Protein AF-A0A7C3G694-F1 (afdb_monomer_lite)

Sequence (109 aa):
MFTNVSETRKPIITSDGRTLYDYEYKREGAAEVYMCFEPLAGKRYITVTDDHTMVQWAKVVSDLVLNKYPNAKKITLVQDNLSAHKPFAMYKIFEPQKAREILNKLEFV

Secondary structure (DSSP, 8-state):
-EEEEEE-PPPEEPTTSPEEP---EEEEEEEEEEEEEEGGGTEEEEEEES---HHHHHHHHHHIIIIISTT-S-EEE-----TT--GGGHHHHS-HHHHHHHHHHEEE-

Structure (mmCIF, N/CA/C/O backbone):
data_AF-A0A7C3G694-F1
#
_entry.id   AF-A0A7C3G694-F1
#
loop_
_atom_site.group_PDB
_atom_site.id
_atom_site.type_symbol
_atom_site.label_atom_id
_atom_site.label_alt_id
_atom_site.label_comp_id
_atom_site.label_asym_id
_atom_site.label_entity_id
_atom_site.label_seq_id
_atom_site.pdbx_PDB_ins_code
_atom_site.Cartn_x
_atom_site.Cartn_y
_atom_site.Cartn_z
_atom_site.occupancy
_atom_site.B_iso_or_equiv
_atom_site.auth_seq_id
_atom_site.auth_comp_id
_atom_site.auth_asym_id
_atom_site.auth_atom_id
_atom_site.pdbx_PDB_model_num
ATOM 1 N N . MET A 1 1 ? 8.095 -5.877 -7.907 1.00 73.06 1 MET A N 1
ATOM 2 C CA . MET A 1 1 ? 8.817 -5.260 -9.043 1.00 73.06 1 MET A CA 1
ATOM 3 C C . MET A 1 1 ? 8.572 -6.007 -10.356 1.00 73.06 1 MET A C 1
ATOM 5 O O . MET A 1 1 ? 8.955 -7.164 -10.489 1.00 73.06 1 MET A O 1
ATOM 9 N N . PHE A 1 2 ? 7.946 -5.337 -11.322 1.00 81.62 2 PHE A N 1
ATOM 10 C CA . PHE A 1 2 ? 7.749 -5.786 -12.702 1.00 81.62 2 PHE A CA 1
ATOM 11 C C . PHE A 1 2 ? 8.700 -5.018 -13.619 1.00 81.62 2 PHE A C 1
ATOM 13 O O . PHE A 1 2 ? 8.810 -3.801 -13.501 1.00 81.62 2 PHE A O 1
ATOM 20 N N . THR A 1 3 ? 9.402 -5.714 -14.511 1.00 84.75 3 THR A N 1
ATOM 21 C CA . THR A 1 3 ? 10.392 -5.096 -15.404 1.00 84.75 3 THR A CA 1
ATOM 22 C C . THR A 1 3 ? 9.780 -4.847 -16.773 1.00 84.75 3 THR A C 1
ATOM 24 O O . THR A 1 3 ? 9.301 -5.784 -17.408 1.00 84.75 3 THR A O 1
ATOM 27 N N . ASN A 1 4 ? 9.845 -3.602 -17.240 1.00 85.00 4 ASN A N 1
ATOM 28 C CA . ASN A 1 4 ? 9.457 -3.261 -18.603 1.00 85.00 4 ASN A CA 1
ATOM 29 C C . ASN A 1 4 ? 10.627 -3.566 -19.538 1.00 85.00 4 ASN A C 1
ATOM 31 O O . ASN A 1 4 ? 11.774 -3.222 -19.233 1.00 85.00 4 ASN A O 1
ATOM 35 N N . VAL A 1 5 ? 10.343 -4.215 -20.666 1.00 91.88 5 VAL A N 1
ATOM 36 C CA . VAL A 1 5 ? 11.355 -4.585 -21.658 1.00 91.88 5 VAL A CA 1
ATOM 37 C C . VAL A 1 5 ? 10.903 -4.219 -23.064 1.00 91.88 5 VAL A C 1
ATOM 39 O O . VAL A 1 5 ? 9.720 -4.320 -23.387 1.00 91.88 5 VAL A O 1
ATOM 42 N N . SER A 1 6 ? 11.854 -3.798 -23.890 1.00 90.38 6 SER A N 1
ATOM 43 C CA . SER A 1 6 ? 11.684 -3.590 -25.328 1.00 90.38 6 SER A CA 1
ATOM 44 C C . SER A 1 6 ? 12.617 -4.530 -26.092 1.00 90.38 6 SER A C 1
ATOM 46 O O . SER A 1 6 ? 13.689 -4.885 -25.597 1.00 90.38 6 SER A O 1
ATOM 48 N N . GLU A 1 7 ? 12.209 -4.957 -27.286 1.00 91.00 7 GLU A N 1
ATOM 49 C CA . GLU A 1 7 ? 13.086 -5.676 -28.213 1.00 91.00 7 GLU A CA 1
ATOM 50 C C . GLU A 1 7 ? 14.006 -4.668 -28.915 1.00 91.00 7 GLU A C 1
ATOM 52 O O . GLU A 1 7 ? 13.540 -3.643 -29.421 1.00 91.00 7 GLU A O 1
ATOM 57 N N . THR A 1 8 ? 15.315 -4.929 -28.930 1.00 90.56 8 THR A N 1
ATOM 58 C CA . THR A 1 8 ? 16.296 -4.015 -29.549 1.00 90.56 8 THR A CA 1
ATOM 59 C C . THR A 1 8 ? 16.677 -4.419 -30.969 1.00 90.56 8 THR A C 1
ATOM 61 O O . THR A 1 8 ? 17.165 -3.588 -31.741 1.00 90.56 8 THR A O 1
ATOM 64 N N . ARG A 1 9 ? 16.453 -5.682 -31.338 1.00 88.75 9 ARG A N 1
ATOM 65 C CA . ARG A 1 9 ? 16.858 -6.254 -32.624 1.00 88.75 9 ARG A CA 1
ATOM 66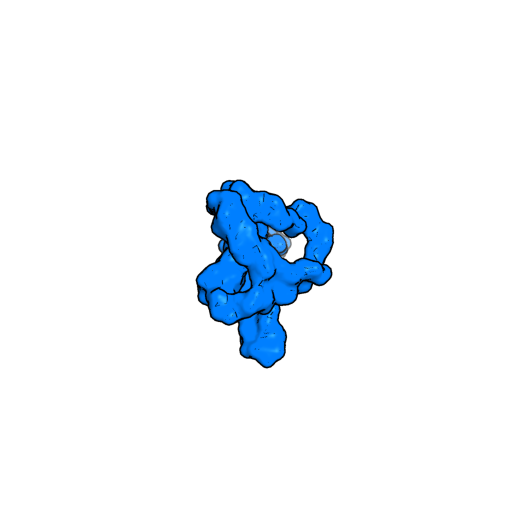 C C . ARG A 1 9 ? 15.701 -6.210 -33.612 1.00 88.75 9 ARG A C 1
ATOM 68 O O . ARG A 1 9 ? 14.576 -6.574 -33.298 1.00 88.75 9 ARG A O 1
ATOM 75 N N . LYS A 1 10 ? 15.986 -5.786 -34.844 1.00 89.94 10 LYS A N 1
ATOM 76 C CA . LYS A 1 10 ? 15.061 -5.997 -35.963 1.00 89.94 10 LYS A CA 1
ATOM 77 C C . LYS A 1 10 ? 15.305 -7.392 -36.542 1.00 89.94 10 LYS A C 1
ATOM 79 O O . LYS A 1 10 ? 16.473 -7.744 -36.725 1.00 89.94 10 LYS A O 1
ATOM 84 N N . PRO A 1 11 ? 14.251 -8.155 -36.875 1.00 91.38 11 PRO A N 1
ATOM 85 C CA . PRO A 1 11 ? 14.415 -9.449 -37.521 1.00 91.38 11 PRO A CA 1
ATOM 86 C C . PRO A 1 11 ? 15.151 -9.320 -38.856 1.00 91.38 11 PRO A C 1
ATOM 88 O O . PRO A 1 11 ? 14.962 -8.347 -39.594 1.00 91.38 11 PRO A O 1
ATOM 91 N N . ILE A 1 12 ? 15.975 -10.314 -39.177 1.00 93.81 12 ILE A N 1
ATOM 92 C CA . ILE A 1 12 ? 16.696 -10.380 -40.450 1.00 93.81 12 ILE A CA 1
ATOM 93 C C . ILE A 1 12 ? 15.871 -11.220 -41.419 1.00 93.81 12 ILE A C 1
ATOM 95 O O . ILE A 1 12 ? 15.550 -12.369 -41.122 1.00 93.81 12 ILE A O 1
ATOM 99 N N . ILE A 1 13 ? 15.554 -10.663 -42.587 1.00 95.69 13 ILE A N 1
ATOM 100 C CA . ILE A 1 13 ? 14.917 -11.405 -43.677 1.00 95.69 13 ILE A CA 1
ATOM 101 C C . ILE A 1 13 ? 16.020 -11.897 -44.613 1.00 95.69 13 ILE A C 1
ATOM 103 O O . ILE A 1 13 ? 16.779 -11.099 -45.166 1.00 95.69 13 ILE A O 1
ATOM 107 N N . THR A 1 14 ? 16.137 -13.212 -44.763 1.00 95.25 14 THR A N 1
ATOM 108 C CA . THR A 1 14 ? 17.100 -13.840 -45.672 1.00 95.25 14 THR A CA 1
ATOM 109 C C . THR A 1 14 ? 16.637 -13.727 -47.124 1.00 95.25 14 THR A C 1
ATOM 111 O O . THR A 1 14 ? 15.464 -13.494 -47.414 1.00 95.25 14 THR A O 1
ATOM 114 N N . SER A 1 15 ? 17.558 -13.919 -48.071 1.00 94.25 15 SER A N 1
ATOM 115 C CA . SER A 1 15 ? 17.258 -13.863 -49.510 1.00 94.25 15 SER A CA 1
ATOM 116 C C . SER A 1 15 ? 16.234 -14.906 -49.974 1.00 94.25 15 SER A C 1
ATOM 118 O O . SER A 1 15 ? 15.585 -14.705 -50.995 1.00 94.25 15 SER A O 1
ATOM 120 N N . ASP A 1 16 ? 16.064 -15.997 -49.225 1.00 95.50 16 ASP A N 1
ATOM 121 C CA . ASP A 1 16 ? 15.054 -17.035 -49.455 1.00 95.50 16 ASP A CA 1
ATOM 122 C C . ASP A 1 16 ? 13.752 -16.822 -48.655 1.00 95.50 16 ASP A C 1
ATOM 124 O O . ASP A 1 16 ? 12.902 -17.710 -48.605 1.00 95.50 16 ASP A O 1
ATOM 128 N N . GLY A 1 17 ? 13.576 -15.643 -48.047 1.00 94.25 17 GLY A N 1
ATOM 129 C CA . GLY A 1 17 ? 12.327 -15.208 -47.419 1.00 94.25 17 GLY A CA 1
ATOM 130 C C . GLY A 1 17 ? 12.097 -15.705 -45.991 1.00 94.25 17 GLY A C 1
ATOM 131 O O . GLY A 1 17 ? 11.013 -15.487 -45.449 1.00 94.25 17 GLY A O 1
ATOM 132 N N . ARG A 1 18 ? 13.078 -16.356 -45.353 1.00 95.62 18 ARG A N 1
ATOM 133 C CA . ARG A 1 18 ? 12.972 -16.736 -43.937 1.00 95.62 18 ARG A CA 1
ATOM 134 C C . ARG A 1 18 ? 13.240 -15.526 -43.046 1.00 95.62 18 ARG A C 1
ATOM 136 O O . ARG A 1 18 ? 14.151 -14.742 -43.298 1.00 95.62 18 ARG A O 1
ATOM 143 N N . THR A 1 19 ? 12.485 -15.419 -41.959 1.00 95.44 19 THR A N 1
ATOM 144 C CA . THR A 1 19 ? 12.712 -14.404 -40.927 1.00 95.44 19 THR A CA 1
ATOM 145 C C . THR A 1 19 ? 13.488 -15.023 -39.772 1.00 95.44 19 THR A C 1
ATOM 147 O O . THR A 1 19 ? 13.011 -15.957 -39.128 1.00 95.44 19 THR A O 1
ATOM 150 N N . LEU A 1 20 ? 14.687 -14.510 -39.513 1.00 92.69 20 LEU A N 1
ATOM 151 C CA . LEU A 1 20 ? 15.523 -14.892 -38.381 1.00 92.69 20 LEU A CA 1
ATOM 152 C C . LEU A 1 20 ? 15.336 -13.876 -37.254 1.00 92.69 20 LEU A C 1
ATOM 154 O O . LEU A 1 20 ? 15.495 -12.671 -37.464 1.00 92.69 20 LEU A O 1
ATOM 158 N N . TYR A 1 21 ? 15.011 -14.377 -36.066 1.00 89.56 21 TYR A N 1
ATOM 159 C CA . TYR A 1 21 ? 14.870 -13.585 -34.848 1.00 89.56 21 TYR A CA 1
ATOM 160 C C . TYR A 1 21 ? 16.094 -13.797 -33.961 1.00 89.56 21 TYR A C 1
ATOM 162 O O . TYR A 1 21 ? 16.528 -14.931 -33.763 1.00 89.56 21 TYR A O 1
ATOM 170 N N . ASP A 1 22 ? 16.628 -12.701 -33.432 1.00 88.75 22 ASP A N 1
ATOM 171 C CA . ASP A 1 22 ? 17.651 -12.706 -32.392 1.00 88.75 22 ASP A CA 1
ATOM 172 C C . ASP A 1 22 ? 17.053 -12.065 -31.140 1.00 88.75 22 ASP A C 1
ATOM 174 O O . ASP A 1 22 ? 16.353 -11.056 -31.234 1.00 88.75 22 ASP A O 1
ATOM 178 N N . TYR A 1 23 ? 17.289 -12.666 -29.978 1.00 83.31 23 TYR A N 1
ATOM 179 C CA . TYR A 1 23 ? 16.637 -12.255 -28.739 1.00 83.31 23 TYR A CA 1
ATOM 180 C C . TYR A 1 23 ? 17.561 -11.354 -27.934 1.00 83.31 23 TYR A C 1
ATOM 182 O O . TYR A 1 23 ? 18.375 -11.813 -27.134 1.00 83.31 23 TYR A O 1
ATOM 190 N N . GLU A 1 24 ? 17.384 -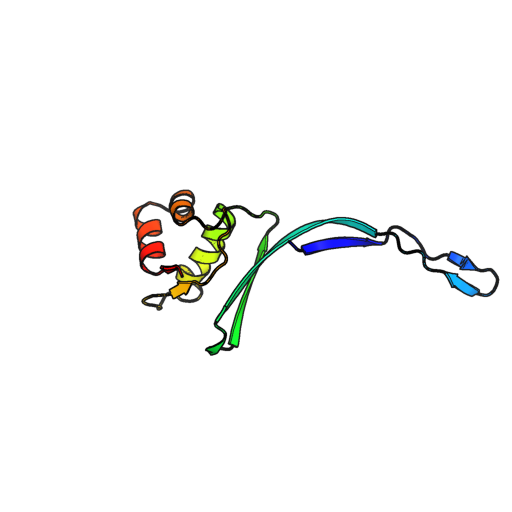10.052 -28.112 1.00 89.75 24 GLU A N 1
ATOM 191 C CA . GLU A 1 24 ? 18.017 -9.036 -27.284 1.00 89.75 24 GLU A CA 1
ATOM 192 C C . GLU A 1 24 ? 16.942 -8.082 -26.759 1.00 89.75 24 GLU A C 1
ATOM 194 O O . GLU A 1 24 ? 16.127 -7.546 -27.516 1.00 89.75 24 GLU A O 1
ATOM 199 N N . TYR A 1 25 ? 16.937 -7.890 -25.442 1.00 90.44 25 TYR A N 1
ATOM 200 C CA . TYR A 1 25 ? 15.985 -7.021 -24.769 1.00 90.44 25 TYR A CA 1
ATOM 201 C C . TYR A 1 25 ? 16.717 -5.917 -24.026 1.00 90.44 25 TYR A C 1
ATOM 203 O O . TYR A 1 25 ? 17.720 -6.158 -23.348 1.00 90.44 25 TYR A O 1
ATOM 211 N N . LYS A 1 26 ? 16.158 -4.712 -24.075 1.00 91.88 26 LYS A N 1
ATOM 212 C CA . LYS A 1 26 ? 16.581 -3.601 -23.231 1.00 91.88 26 LYS A CA 1
ATOM 213 C C . LYS A 1 26 ? 15.607 -3.444 -22.077 1.00 91.88 26 LYS A C 1
ATOM 215 O O . LYS A 1 26 ? 14.392 -3.435 -22.259 1.00 91.88 26 LYS A O 1
ATOM 220 N N . ARG A 1 27 ? 16.157 -3.289 -20.872 1.00 90.50 27 ARG A N 1
ATOM 221 C CA . ARG A 1 27 ? 15.383 -2.912 -19.690 1.00 90.50 27 ARG A CA 1
ATOM 222 C C . ARG A 1 27 ? 14.976 -1.445 -19.808 1.00 90.50 27 ARG A C 1
ATOM 224 O O . ARG A 1 27 ? 15.836 -0.570 -19.817 1.00 90.50 27 ARG A O 1
ATOM 231 N N . GLU A 1 28 ? 13.674 -1.193 -19.840 1.00 90.31 28 GLU A N 1
ATOM 232 C CA . GLU A 1 28 ? 13.073 0.148 -19.940 1.00 90.31 28 GLU A CA 1
ATOM 233 C C . GLU A 1 28 ? 12.633 0.695 -18.573 1.00 90.31 28 GLU A C 1
ATOM 235 O O . GLU A 1 28 ? 11.835 1.621 -18.471 1.00 90.31 28 GLU A O 1
ATOM 240 N N . GLY A 1 29 ? 13.147 0.097 -17.500 1.00 86.12 29 GLY A N 1
ATOM 241 C CA . GLY A 1 29 ? 12.802 0.433 -16.127 1.00 86.12 29 GLY A CA 1
ATOM 242 C C . GLY A 1 29 ? 12.004 -0.670 -15.449 1.00 86.12 29 GLY A C 1
ATOM 243 O O . GLY A 1 29 ? 12.005 -1.834 -15.865 1.00 86.12 29 GLY A O 1
ATOM 244 N N . ALA A 1 30 ? 11.373 -0.314 -14.342 1.00 85.81 30 ALA A N 1
ATOM 245 C CA . ALA A 1 30 ? 10.549 -1.223 -13.577 1.00 85.81 30 ALA A CA 1
ATOM 246 C C . ALA A 1 30 ? 9.456 -0.457 -12.844 1.00 85.81 30 ALA A C 1
ATOM 248 O O . ALA A 1 30 ? 9.665 0.689 -12.460 1.00 85.81 30 ALA A O 1
ATOM 249 N N . ALA A 1 31 ? 8.333 -1.126 -12.627 1.00 88.62 31 ALA A N 1
ATOM 250 C CA . ALA A 1 31 ? 7.243 -0.648 -11.797 1.00 88.62 31 ALA A CA 1
ATOM 251 C C . ALA A 1 31 ? 7.115 -1.527 -10.550 1.00 88.62 31 ALA A C 1
ATOM 253 O O . ALA A 1 31 ? 7.430 -2.724 -10.566 1.00 88.62 31 ALA A O 1
ATOM 254 N N . GLU A 1 32 ? 6.625 -0.950 -9.466 1.00 90.75 32 GLU A N 1
ATOM 255 C CA . GLU A 1 32 ? 6.187 -1.691 -8.296 1.00 90.75 32 GLU A CA 1
ATOM 256 C C . GLU A 1 32 ? 4.676 -1.920 -8.360 1.00 90.75 32 GLU A C 1
ATOM 258 O O . GLU A 1 32 ? 3.918 -1.077 -8.841 1.00 90.75 32 GLU A O 1
ATOM 263 N N . VAL A 1 33 ? 4.236 -3.097 -7.919 1.00 93.44 33 VAL A N 1
ATOM 264 C CA . VAL A 1 33 ? 2.822 -3.471 -7.964 1.00 93.44 33 VAL A CA 1
ATOM 265 C C . VAL A 1 33 ? 2.408 -3.963 -6.595 1.00 93.44 33 VAL A C 1
ATOM 267 O O . VAL A 1 33 ? 2.818 -5.034 -6.151 1.00 93.44 33 VAL A O 1
ATOM 270 N N . TYR A 1 34 ? 1.540 -3.193 -5.954 1.00 94.69 34 TYR A N 1
ATOM 271 C CA . TYR A 1 34 ? 0.863 -3.601 -4.738 1.00 94.69 34 TYR A CA 1
ATOM 272 C C . TYR A 1 34 ? -0.425 -4.320 -5.107 1.00 94.69 34 TYR A C 1
ATOM 274 O O . TYR A 1 34 ? -1.281 -3.767 -5.801 1.00 94.69 34 TYR A O 1
ATOM 282 N N . MET A 1 35 ? -0.568 -5.552 -4.628 1.00 95.56 35 MET A N 1
ATOM 283 C CA . MET A 1 35 ? -1.768 -6.347 -4.837 1.00 95.56 35 MET A CA 1
ATOM 284 C C . MET A 1 35 ? -2.356 -6.759 -3.493 1.00 95.56 35 MET A C 1
ATOM 286 O O . MET A 1 35 ? -1.720 -7.464 -2.715 1.00 95.56 35 MET A O 1
ATOM 290 N N . CYS A 1 36 ? -3.579 -6.311 -3.224 1.00 97.00 36 CYS A N 1
ATOM 291 C CA . CYS A 1 36 ? -4.307 -6.627 -2.000 1.00 97.00 36 CYS A CA 1
ATOM 292 C C . CYS A 1 36 ? -5.484 -7.537 -2.333 1.00 97.00 36 CYS A C 1
ATOM 294 O O . CYS A 1 36 ? -6.249 -7.241 -3.252 1.00 97.00 36 CYS A O 1
ATOM 296 N N . PHE A 1 37 ? -5.654 -8.614 -1.571 1.00 96.75 37 PHE A N 1
ATOM 297 C CA . PHE A 1 37 ? -6.679 -9.621 -1.822 1.00 96.75 37 PHE A CA 1
ATOM 298 C C . PHE A 1 37 ? -7.649 -9.743 -0.650 1.00 96.75 37 PHE A C 1
ATOM 300 O O . PHE A 1 37 ? -7.240 -9.741 0.507 1.00 96.75 37 PHE A O 1
ATOM 307 N N . GLU A 1 38 ? -8.927 -9.935 -0.970 1.00 96.19 38 GLU A N 1
ATOM 308 C CA . GLU A 1 38 ? -9.942 -10.474 -0.060 1.00 96.19 38 GLU A CA 1
ATOM 309 C C . GLU A 1 38 ? -10.437 -11.794 -0.682 1.00 96.19 38 GLU A C 1
ATOM 311 O O . GLU A 1 38 ? -11.421 -11.788 -1.430 1.00 96.19 38 GLU A O 1
ATOM 316 N N . PRO A 1 39 ? -9.733 -12.926 -0.456 1.00 92.62 39 PRO A N 1
ATOM 317 C CA . PRO A 1 39 ? -9.968 -14.159 -1.210 1.00 92.62 39 PRO A CA 1
ATOM 318 C C . PRO A 1 39 ? -11.397 -14.690 -1.084 1.00 92.62 39 PRO A C 1
ATOM 320 O O . PRO A 1 39 ? -11.997 -15.079 -2.082 1.00 92.62 39 PRO A O 1
ATOM 323 N N . LEU A 1 40 ? -11.969 -14.643 0.123 1.00 94.31 40 LEU A N 1
ATOM 324 C CA . LEU A 1 40 ? -13.318 -15.153 0.395 1.00 94.31 40 LEU A CA 1
ATOM 325 C C . LEU A 1 40 ? -14.420 -14.339 -0.293 1.00 94.31 40 LEU A C 1
ATOM 327 O O . LEU A 1 40 ? -15.477 -14.880 -0.597 1.00 94.31 40 LEU A O 1
ATOM 331 N N . ALA A 1 41 ? -14.170 -13.057 -0.564 1.00 94.88 41 ALA A N 1
ATOM 332 C CA . ALA A 1 41 ? -15.086 -12.211 -1.320 1.00 94.88 41 ALA A CA 1
ATOM 333 C C . ALA A 1 41 ? -14.743 -12.149 -2.817 1.00 94.88 41 ALA A C 1
ATOM 335 O O . ALA A 1 41 ? -15.395 -11.417 -3.560 1.00 94.88 41 ALA A O 1
ATOM 336 N N . GLY A 1 42 ? -13.696 -12.857 -3.262 1.00 96.25 42 GLY A N 1
ATOM 337 C CA . GLY A 1 42 ? -13.236 -12.843 -4.649 1.00 96.25 42 GLY A CA 1
ATOM 338 C C . GLY A 1 42 ? -12.724 -11.481 -5.128 1.00 96.25 42 GLY A C 1
ATOM 339 O O . GLY A 1 42 ? -12.762 -11.209 -6.328 1.00 96.25 42 GLY A O 1
ATOM 340 N N . LYS A 1 43 ? -12.259 -10.601 -4.228 1.00 96.69 43 LYS A N 1
ATOM 341 C CA . LYS A 1 43 ? -11.794 -9.254 -4.601 1.00 96.69 43 LYS A CA 1
ATOM 342 C C . LYS A 1 43 ? -10.279 -9.161 -4.637 1.00 96.69 43 LYS A C 1
ATOM 344 O O . LYS A 1 43 ? -9.572 -9.748 -3.816 1.00 96.69 43 LYS A O 1
ATOM 349 N N . ARG A 1 44 ? -9.795 -8.328 -5.557 1.00 96.69 44 ARG A N 1
ATOM 350 C CA . ARG A 1 44 ? -8.407 -7.874 -5.612 1.00 96.69 44 ARG A CA 1
ATOM 351 C C . ARG A 1 44 ? -8.344 -6.396 -5.966 1.00 96.69 44 ARG A C 1
ATOM 353 O O . ARG A 1 44 ? -9.104 -5.931 -6.814 1.00 96.69 44 ARG A O 1
ATOM 360 N N . TYR A 1 45 ? -7.413 -5.690 -5.346 1.00 97.06 45 TYR A N 1
ATOM 361 C CA . TYR A 1 45 ? -7.081 -4.306 -5.656 1.00 97.06 45 TYR A CA 1
ATOM 362 C C . TYR A 1 45 ? -5.625 -4.244 -6.081 1.00 97.06 45 TYR A C 1
ATOM 364 O O . TYR A 1 45 ? -4.771 -4.865 -5.450 1.00 97.06 45 TYR A O 1
ATOM 372 N N . ILE A 1 46 ? -5.370 -3.530 -7.171 1.00 95.75 46 ILE A N 1
ATOM 373 C CA . ILE A 1 46 ? -4.046 -3.415 -7.769 1.00 95.75 46 ILE A CA 1
ATOM 374 C C . ILE A 1 46 ? -3.696 -1.937 -7.821 1.00 95.75 46 ILE A C 1
ATOM 376 O O . ILE A 1 46 ? -4.460 -1.144 -8.372 1.00 95.75 46 ILE A O 1
ATOM 380 N N . THR A 1 47 ? -2.531 -1.597 -7.285 1.00 95.12 47 THR A N 1
ATOM 381 C CA . THR A 1 47 ? -1.940 -0.266 -7.396 1.00 95.12 47 THR A CA 1
ATOM 382 C C . THR A 1 47 ? -0.561 -0.410 -8.017 1.00 95.12 47 THR A C 1
ATOM 384 O O . THR A 1 47 ? 0.265 -1.172 -7.517 1.00 95.12 47 THR A O 1
ATOM 387 N N . VAL A 1 48 ? -0.322 0.313 -9.108 1.00 93.50 48 VAL A N 1
ATOM 388 C CA . VAL A 1 48 ? 0.973 0.358 -9.796 1.00 93.50 48 VAL A CA 1
ATOM 389 C C . VAL A 1 48 ? 1.653 1.677 -9.447 1.00 93.50 48 VAL A C 1
ATOM 391 O O . VAL A 1 48 ? 1.021 2.730 -9.541 1.00 93.50 48 VAL A O 1
ATOM 394 N N . THR A 1 49 ? 2.912 1.621 -9.023 1.00 90.25 49 THR A N 1
ATOM 395 C CA . THR A 1 49 ? 3.718 2.792 -8.649 1.00 90.25 49 THR A CA 1
ATOM 396 C C . THR A 1 49 ? 5.106 2.712 -9.274 1.00 90.25 49 THR A C 1
ATOM 398 O O . THR A 1 49 ? 5.583 1.632 -9.617 1.00 90.25 49 THR A O 1
ATOM 401 N N . ASP A 1 50 ? 5.775 3.855 -9.407 1.00 86.56 50 ASP A N 1
ATOM 402 C CA . ASP A 1 50 ? 7.144 3.908 -9.938 1.00 86.56 50 ASP A CA 1
ATOM 403 C C . ASP A 1 50 ? 8.205 3.589 -8.869 1.00 86.56 50 ASP A C 1
ATOM 405 O O . ASP A 1 50 ? 9.345 3.260 -9.190 1.00 86.56 50 ASP A O 1
ATOM 409 N N . ASP A 1 51 ? 7.842 3.678 -7.586 1.00 83.50 51 ASP A N 1
ATOM 410 C CA . ASP A 1 51 ? 8.738 3.468 -6.453 1.00 83.50 51 ASP A CA 1
ATOM 411 C C . ASP A 1 51 ? 8.164 2.505 -5.402 1.00 83.50 51 ASP A C 1
ATOM 413 O O . ASP A 1 51 ? 6.953 2.347 -5.242 1.00 83.50 51 ASP A O 1
ATOM 417 N N . HIS A 1 52 ? 9.072 1.864 -4.659 1.00 86.31 52 HIS A N 1
ATOM 418 C CA . HIS A 1 52 ? 8.762 0.969 -3.546 1.00 86.31 52 HIS A CA 1
ATOM 419 C C . HIS A 1 52 ? 9.207 1.620 -2.235 1.00 86.31 52 HIS A C 1
ATOM 421 O O . HIS A 1 52 ? 10.265 1.314 -1.68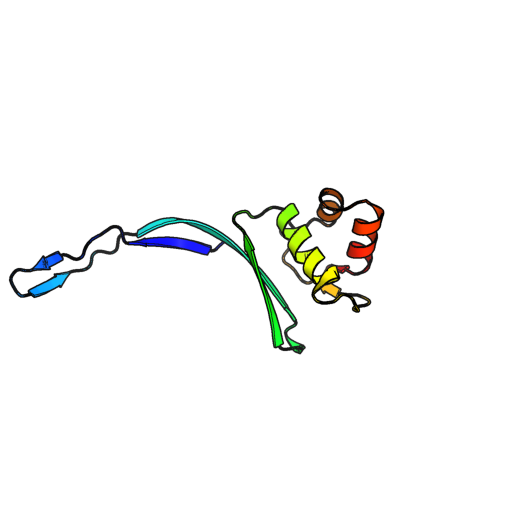3 1.00 86.31 52 HIS A O 1
ATOM 427 N N . THR A 1 53 ? 8.398 2.545 -1.721 1.00 92.44 53 THR A N 1
ATOM 428 C CA . THR A 1 53 ? 8.702 3.250 -0.469 1.00 92.44 53 THR A CA 1
ATOM 429 C C . THR A 1 53 ? 7.684 2.937 0.618 1.00 92.44 53 THR A C 1
ATOM 431 O O . THR A 1 53 ? 6.526 2.616 0.355 1.00 92.44 53 THR A O 1
ATOM 434 N N . MET A 1 54 ? 8.090 3.116 1.878 1.00 94.94 54 MET A N 1
ATOM 435 C CA . MET A 1 54 ? 7.174 3.047 3.026 1.00 94.94 54 MET A CA 1
ATOM 436 C C . MET A 1 54 ? 5.979 4.013 2.896 1.00 94.94 54 MET A C 1
ATOM 438 O O . MET A 1 54 ? 4.915 3.767 3.456 1.00 94.94 54 MET A O 1
ATOM 442 N N . VAL A 1 55 ? 6.145 5.114 2.152 1.00 95.44 55 VAL A N 1
ATOM 443 C CA . VAL A 1 55 ? 5.080 6.087 1.882 1.00 95.44 55 VAL A CA 1
ATOM 444 C C . VAL A 1 55 ? 4.068 5.519 0.888 1.00 95.44 55 VAL A C 1
ATOM 446 O O . VAL A 1 55 ? 2.870 5.678 1.112 1.00 95.44 55 VAL A O 1
ATOM 449 N N . GLN A 1 56 ? 4.512 4.824 -0.166 1.00 95.50 56 GLN A N 1
ATOM 450 C CA . GLN A 1 56 ? 3.585 4.142 -1.077 1.00 95.50 56 GLN A CA 1
ATOM 451 C C . GLN A 1 56 ? 2.814 3.035 -0.372 1.00 95.50 56 GLN A C 1
ATOM 453 O O . GLN A 1 56 ? 1.592 2.973 -0.495 1.00 95.50 56 GLN A O 1
ATOM 458 N N . TRP A 1 57 ? 3.494 2.237 0.454 1.00 96.12 57 TRP A N 1
ATOM 459 C CA . TRP A 1 57 ? 2.825 1.255 1.304 1.00 96.12 57 TRP A CA 1
ATOM 460 C C . TRP A 1 57 ? 1.728 1.904 2.163 1.00 96.12 57 TRP A C 1
ATOM 462 O O . TRP A 1 57 ? 0.588 1.442 2.164 1.00 96.12 57 TRP A O 1
ATOM 472 N N . ALA A 1 58 ? 2.032 3.021 2.835 1.00 97.12 58 ALA A N 1
ATOM 473 C CA . ALA A 1 58 ? 1.059 3.720 3.675 1.00 97.12 58 ALA A CA 1
ATOM 474 C C . ALA A 1 58 ? -0.148 4.221 2.871 1.00 97.12 58 ALA A C 1
ATOM 476 O O . ALA A 1 58 ? -1.283 4.075 3.322 1.00 97.12 58 ALA A O 1
ATOM 477 N N . LYS A 1 59 ? 0.078 4.749 1.661 1.00 97.19 59 LYS A N 1
ATOM 478 C CA . LYS A 1 59 ? -0.998 5.163 0.750 1.00 97.19 59 LYS A CA 1
ATOM 479 C C . LYS A 1 59 ? -1.902 3.985 0.392 1.00 97.19 59 LYS A C 1
ATOM 481 O O . LYS A 1 59 ? -3.108 4.081 0.609 1.00 97.19 59 LYS A O 1
ATOM 486 N N . VAL A 1 60 ? -1.333 2.868 -0.064 1.00 96.94 60 VAL A N 1
ATOM 487 C CA . VAL A 1 60 ? -2.090 1.660 -0.440 1.00 96.94 60 VAL A CA 1
ATOM 488 C C . VAL A 1 60 ? -2.899 1.121 0.738 1.00 96.94 60 VAL A C 1
ATOM 490 O O . VAL A 1 60 ? -4.100 0.896 0.617 1.00 96.94 60 VAL A O 1
ATOM 493 N N . VAL A 1 61 ? -2.272 0.962 1.904 1.00 97.62 61 VAL A N 1
ATOM 494 C CA . VAL A 1 61 ? -2.955 0.431 3.090 1.00 97.62 61 VAL A CA 1
ATOM 495 C C . VAL A 1 61 ? -4.041 1.394 3.584 1.00 97.62 61 VAL A C 1
ATOM 497 O O . VAL A 1 61 ? -5.118 0.958 3.989 1.00 97.62 61 VAL A O 1
ATOM 500 N N . SER A 1 62 ? -3.808 2.706 3.520 1.00 97.88 62 SER A N 1
ATOM 501 C CA . SER A 1 62 ? -4.820 3.698 3.895 1.00 97.88 62 SER A CA 1
ATOM 502 C C . SER A 1 62 ? -6.020 3.707 2.945 1.00 97.88 62 SER A C 1
ATOM 504 O O . SER A 1 62 ? -7.147 3.855 3.411 1.00 97.88 62 SER A O 1
ATOM 506 N N . ASP A 1 63 ? -5.813 3.471 1.646 1.00 98.12 63 ASP A N 1
ATOM 507 C CA . ASP A 1 63 ? -6.889 3.354 0.655 1.00 98.12 63 ASP A CA 1
ATOM 508 C C . ASP A 1 63 ? -7.819 2.170 0.967 1.00 98.12 63 ASP A C 1
ATOM 510 O O . ASP A 1 63 ? -9.044 2.297 0.865 1.00 98.12 63 ASP A O 1
ATOM 514 N N . LEU A 1 64 ? -7.266 1.053 1.461 1.00 97.88 64 LEU A N 1
ATOM 515 C CA . LEU A 1 64 ? -8.075 -0.072 1.939 1.00 97.88 64 LEU A CA 1
ATOM 516 C C . LEU A 1 64 ? -9.018 0.355 3.069 1.00 97.88 64 LEU A C 1
ATOM 518 O O . LEU A 1 64 ? -10.198 0.010 3.049 1.00 97.88 64 LEU A O 1
ATOM 522 N N . VAL A 1 65 ? -8.516 1.127 4.034 1.00 98.19 65 VAL A N 1
ATOM 523 C CA . VAL A 1 65 ? -9.284 1.553 5.214 1.00 98.19 65 VAL A CA 1
ATOM 524 C C . VAL A 1 65 ? -10.295 2.648 4.880 1.00 98.19 65 VAL A C 1
ATOM 526 O O . VAL A 1 65 ? -11.419 2.621 5.378 1.00 98.19 65 VAL A O 1
ATOM 529 N N . LEU A 1 66 ? -9.893 3.638 4.086 1.00 98.00 66 LEU A N 1
ATOM 530 C CA . LEU A 1 66 ? -10.684 4.845 3.848 1.00 98.00 66 LEU A CA 1
ATOM 531 C C . LEU A 1 66 ? -11.689 4.674 2.710 1.00 98.00 66 LEU A C 1
ATOM 533 O O . LEU A 1 66 ? -12.789 5.210 2.808 1.00 98.00 66 LEU A O 1
ATOM 537 N N . ASN A 1 67 ? -11.331 3.926 1.663 1.00 97.69 67 ASN A N 1
ATOM 538 C CA . ASN A 1 67 ? -12.106 3.883 0.424 1.00 97.69 67 ASN A CA 1
ATOM 539 C C . ASN A 1 67 ? -12.674 2.494 0.123 1.00 97.69 67 ASN A C 1
ATOM 541 O O . ASN A 1 67 ? -13.832 2.390 -0.278 1.00 97.69 67 ASN A O 1
ATOM 545 N N . LYS A 1 68 ? -11.897 1.417 0.301 1.00 96.88 68 LYS A N 1
ATOM 546 C CA . LYS A 1 68 ? -12.370 0.061 -0.050 1.00 96.88 68 LYS A CA 1
ATOM 547 C C . LYS A 1 68 ? -13.257 -0.549 1.028 1.00 96.88 68 LYS A C 1
ATOM 549 O O . LYS A 1 68 ? -14.264 -1.175 0.706 1.00 96.88 68 LYS A O 1
ATOM 554 N N . TYR A 1 69 ? -12.920 -0.314 2.294 1.00 96.88 69 TYR A N 1
ATOM 555 C CA . TYR A 1 69 ? -13.639 -0.848 3.448 1.00 96.88 69 TYR A CA 1
ATOM 556 C C . TYR A 1 69 ? -13.913 0.217 4.529 1.00 96.88 69 TYR A C 1
ATOM 558 O O . TYR A 1 69 ? -13.621 -0.013 5.706 1.00 96.88 69 TYR A O 1
ATOM 566 N N . PRO A 1 70 ? -14.535 1.366 4.189 1.00 97.06 70 PRO A N 1
ATOM 567 C CA . PRO A 1 70 ? -14.796 2.442 5.154 1.00 97.06 70 PRO A CA 1
ATOM 568 C C . PRO A 1 70 ? -15.631 1.980 6.355 1.00 97.06 70 PRO A C 1
ATOM 570 O O . PRO A 1 70 ? -15.414 2.430 7.483 1.00 97.06 70 PRO A O 1
ATOM 573 N N . ASN A 1 71 ? -16.547 1.036 6.127 1.00 96.75 71 ASN A N 1
ATOM 574 C CA . ASN A 1 71 ? -17.472 0.519 7.136 1.00 96.75 71 ASN A CA 1
ATOM 575 C C . ASN A 1 71 ? -16.914 -0.672 7.930 1.00 96.75 71 ASN A C 1
ATOM 577 O O . ASN A 1 71 ? -17.566 -1.140 8.864 1.00 96.75 71 ASN A O 1
ATOM 581 N N . ALA A 1 72 ? -15.724 -1.178 7.588 1.00 96.06 72 ALA A N 1
ATOM 582 C CA . ALA A 1 72 ? -15.110 -2.248 8.360 1.00 96.06 72 ALA A CA 1
ATOM 583 C C . ALA A 1 72 ? -14.719 -1.737 9.754 1.00 96.06 72 ALA A C 1
ATOM 585 O O . ALA A 1 72 ? -14.110 -0.672 9.907 1.00 96.06 72 ALA A O 1
ATOM 586 N N . LYS A 1 73 ? -15.067 -2.524 10.779 1.00 96.56 73 LYS A N 1
ATOM 587 C CA . LYS A 1 73 ? -14.643 -2.272 12.165 1.00 96.56 73 LYS A CA 1
ATOM 588 C C . LYS A 1 73 ? -13.144 -2.520 12.329 1.00 96.56 73 LYS A C 1
ATOM 590 O O . LYS A 1 73 ? -12.463 -1.755 13.004 1.00 96.56 73 LYS A O 1
ATOM 595 N N . LYS A 1 74 ? -12.652 -3.583 11.694 1.00 97.62 74 LYS A N 1
ATOM 596 C CA . LYS A 1 74 ? -11.253 -3.996 11.685 1.00 97.62 74 LYS A CA 1
ATOM 597 C C . LYS A 1 74 ? -10.931 -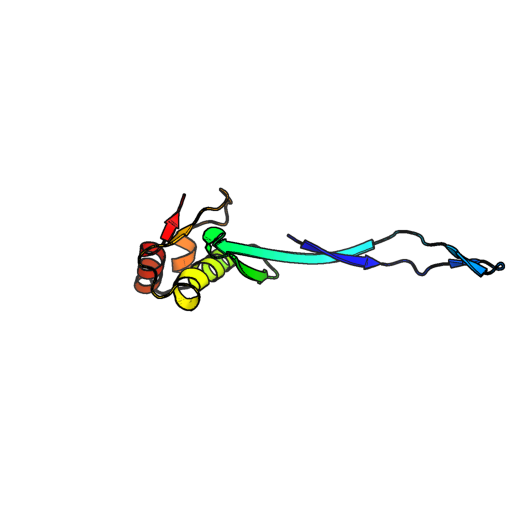4.661 10.345 1.00 97.62 74 LYS A C 1
ATOM 599 O O . LYS A 1 74 ? -11.811 -5.280 9.750 1.00 97.62 74 LYS A O 1
ATOM 604 N N . ILE A 1 75 ? -9.694 -4.519 9.891 1.00 97.44 75 ILE A N 1
ATOM 605 C CA . ILE A 1 75 ? -9.124 -5.190 8.726 1.00 97.44 75 ILE A CA 1
ATOM 606 C C . ILE A 1 75 ? -7.863 -5.903 9.205 1.00 97.44 75 ILE A C 1
ATOM 608 O O . ILE A 1 75 ? -6.909 -5.252 9.636 1.00 97.44 75 ILE A O 1
ATOM 612 N N . THR A 1 76 ? -7.869 -7.229 9.127 1.00 97.50 76 THR A N 1
ATOM 613 C CA . THR A 1 76 ? -6.684 -8.052 9.371 1.00 97.50 76 THR A CA 1
ATOM 614 C C . THR A 1 76 ? -5.845 -8.066 8.097 1.00 97.50 76 THR A C 1
ATOM 616 O O . THR A 1 76 ? -6.271 -8.584 7.065 1.00 97.50 76 THR A O 1
ATOM 619 N N . LEU A 1 77 ? -4.677 -7.436 8.152 1.00 97.00 77 LEU A N 1
ATOM 620 C CA . LEU A 1 77 ? -3.750 -7.307 7.040 1.00 97.00 77 LEU A CA 1
ATOM 621 C C . LEU A 1 77 ? -2.587 -8.279 7.232 1.00 97.00 77 LEU A C 1
ATOM 623 O O . LEU A 1 77 ? -1.691 -8.039 8.041 1.00 97.00 77 LEU A O 1
ATOM 627 N N . VAL A 1 78 ? -2.607 -9.349 6.441 1.00 95.94 78 VAL A N 1
ATOM 628 C CA . VAL A 1 78 ? -1.487 -10.284 6.301 1.00 95.94 78 VAL A CA 1
ATOM 629 C C . VAL A 1 78 ? -0.560 -9.763 5.206 1.00 95.94 78 VAL A C 1
ATOM 631 O O . VAL A 1 78 ? -1.009 -9.458 4.100 1.00 95.94 78 VAL A O 1
ATOM 634 N N . GLN A 1 79 ? 0.727 -9.650 5.512 1.00 94.81 79 GLN A N 1
ATOM 635 C CA . GLN A 1 79 ? 1.761 -9.167 4.596 1.00 94.81 79 GLN A CA 1
ATOM 636 C C . GLN A 1 79 ? 3.102 -9.831 4.933 1.00 94.81 79 GLN A C 1
ATOM 638 O O . GLN A 1 79 ? 3.242 -10.461 5.978 1.00 94.81 79 GLN A O 1
ATOM 643 N N . ASP A 1 80 ? 4.096 -9.714 4.057 1.00 92.75 80 ASP A N 1
ATOM 644 C CA . ASP A 1 80 ? 5.452 -10.161 4.373 1.00 92.75 80 ASP A CA 1
ATOM 645 C C . AS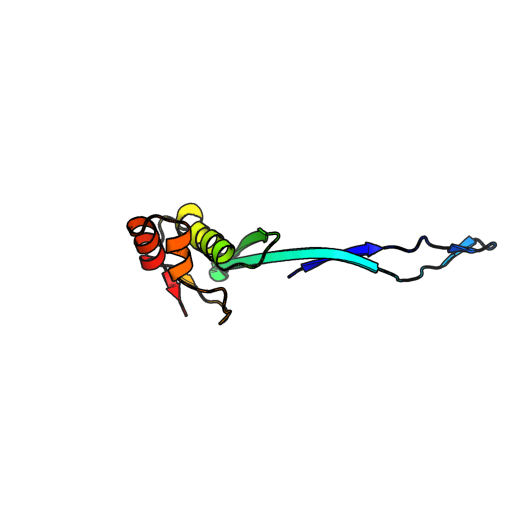P A 1 80 ? 6.147 -9.212 5.374 1.00 92.75 80 ASP A C 1
ATOM 647 O O . ASP A 1 80 ? 5.681 -8.106 5.679 1.00 92.75 80 ASP A O 1
ATOM 651 N N . ASN A 1 81 ? 7.297 -9.642 5.897 1.00 90.56 81 ASN A N 1
ATOM 652 C CA . ASN A 1 81 ? 8.090 -8.868 6.855 1.00 90.56 81 ASN A CA 1
ATOM 653 C C . ASN A 1 81 ? 9.080 -7.917 6.156 1.00 90.56 81 ASN A C 1
ATOM 655 O O . ASN A 1 81 ? 10.290 -7.949 6.404 1.00 90.56 81 ASN A O 1
ATOM 659 N N . LEU A 1 82 ? 8.580 -7.092 5.237 1.00 89.06 82 LEU A N 1
ATOM 660 C CA . LEU A 1 82 ? 9.407 -6.162 4.478 1.00 89.06 82 LEU A CA 1
ATOM 661 C C . LEU A 1 82 ? 9.719 -4.883 5.271 1.00 89.06 82 LEU A C 1
ATOM 663 O O . LEU A 1 82 ? 8.895 -4.353 6.018 1.00 89.06 82 LEU A O 1
ATOM 667 N N . SER A 1 83 ? 10.910 -4.312 5.071 1.00 88.31 83 SER A N 1
ATOM 668 C CA . SER A 1 83 ? 11.353 -3.097 5.777 1.00 88.31 83 SER A CA 1
ATOM 669 C C . SER A 1 83 ? 10.485 -1.860 5.507 1.00 88.31 83 SER A C 1
ATOM 671 O O . SER A 1 83 ? 10.469 -0.944 6.330 1.00 88.31 83 SER A O 1
ATOM 673 N N . ALA A 1 84 ? 9.743 -1.836 4.397 1.00 87.88 84 ALA A N 1
ATOM 674 C CA . ALA A 1 84 ? 8.810 -0.769 4.043 1.00 87.88 84 ALA A CA 1
ATOM 675 C C . ALA A 1 84 ? 7.485 -0.825 4.832 1.00 87.88 84 ALA A C 1
ATOM 677 O O . ALA A 1 84 ? 6.802 0.196 4.940 1.00 87.88 84 ALA A O 1
ATOM 678 N N . HIS A 1 85 ? 7.135 -1.977 5.418 1.00 92.50 85 HIS A N 1
ATOM 679 C CA . HIS A 1 85 ? 5.867 -2.213 6.118 1.00 92.50 85 HIS A CA 1
ATOM 680 C C . HIS A 1 85 ? 5.910 -1.638 7.530 1.00 92.50 85 HIS A C 1
ATOM 682 O O . HIS A 1 85 ? 6.096 -2.330 8.532 1.00 92.50 85 HIS A O 1
ATOM 688 N N . LYS A 1 86 ? 5.812 -0.312 7.611 1.00 94.12 86 LYS A N 1
ATOM 689 C CA . LYS A 1 86 ? 6.032 0.436 8.846 1.00 94.12 86 LYS A CA 1
ATOM 690 C C . LYS A 1 86 ? 4.796 1.252 9.201 1.00 94.12 86 LYS A C 1
ATOM 692 O O . LYS A 1 86 ? 4.597 2.300 8.598 1.00 94.12 86 LYS A O 1
ATOM 697 N N . PRO A 1 87 ? 4.029 0.879 10.244 1.00 95.00 87 PRO A N 1
ATOM 698 C CA . PRO A 1 87 ? 2.854 1.637 10.687 1.00 95.00 87 PRO A CA 1
ATOM 699 C C . PRO A 1 87 ? 3.111 3.134 10.899 1.00 95.00 87 PRO A C 1
ATOM 701 O O . PRO A 1 87 ? 2.253 3.958 10.590 1.00 95.00 87 PRO A O 1
ATOM 704 N N . PHE A 1 88 ? 4.317 3.511 11.346 1.00 95.94 88 PHE A N 1
ATOM 705 C CA . PHE A 1 88 ? 4.676 4.920 11.529 1.00 95.94 88 PHE A CA 1
ATOM 706 C C . PHE A 1 88 ? 4.634 5.738 10.224 1.00 95.94 88 PHE A C 1
ATOM 708 O O . PHE A 1 88 ? 4.488 6.955 10.274 1.00 95.94 88 PHE A O 1
ATOM 715 N N . ALA A 1 89 ? 4.715 5.089 9.057 1.00 96.88 89 ALA A N 1
ATOM 716 C CA . ALA A 1 89 ? 4.577 5.725 7.752 1.00 96.88 89 ALA A CA 1
ATOM 717 C C . ALA A 1 89 ? 3.244 6.467 7.589 1.00 96.88 89 ALA A C 1
ATOM 719 O O . ALA A 1 89 ? 3.203 7.472 6.886 1.00 96.88 89 ALA A O 1
ATOM 720 N N . MET A 1 90 ? 2.183 6.034 8.280 1.00 98.00 90 MET A N 1
ATOM 721 C CA . MET A 1 90 ? 0.896 6.736 8.287 1.00 98.00 90 MET A CA 1
ATOM 722 C C . MET A 1 90 ? 1.032 8.169 8.815 1.00 98.00 90 MET A C 1
ATOM 724 O O . MET A 1 90 ? 0.429 9.083 8.266 1.00 98.00 90 MET A O 1
ATOM 728 N N . TYR A 1 91 ? 1.893 8.388 9.813 1.00 98.12 91 TYR A N 1
ATOM 729 C CA . TYR A 1 91 ? 2.172 9.715 10.371 1.00 98.12 91 TYR A CA 1
ATOM 730 C C . TYR A 1 91 ? 3.037 10.591 9.456 1.00 98.12 91 TYR A C 1
ATOM 732 O O . TYR A 1 91 ? 3.182 11.779 9.715 1.00 98.12 91 TYR A O 1
ATOM 740 N N . LYS A 1 92 ? 3.619 10.034 8.384 1.00 97.25 92 LYS A N 1
ATOM 741 C CA . LYS A 1 92 ? 4.301 10.838 7.358 1.00 97.25 92 LYS A CA 1
ATOM 742 C C . LYS A 1 92 ? 3.333 11.450 6.346 1.00 97.25 92 LYS A C 1
ATOM 744 O O . LYS A 1 92 ? 3.726 12.373 5.645 1.00 97.25 92 LYS A O 1
ATOM 749 N N . ILE A 1 93 ? 2.123 10.901 6.222 1.00 97.12 93 ILE A N 1
ATOM 750 C CA . ILE A 1 93 ? 1.156 11.293 5.184 1.00 97.12 93 ILE A CA 1
ATOM 751 C C . ILE A 1 93 ? -0.166 11.827 5.740 1.00 97.12 93 ILE A C 1
ATOM 753 O O . ILE A 1 93 ? -0.929 12.432 4.993 1.00 97.12 93 ILE A O 1
ATOM 757 N N . PHE A 1 94 ? -0.442 11.624 7.028 1.00 98.00 94 PHE A N 1
ATOM 758 C CA . PHE A 1 94 ? -1.653 12.097 7.684 1.00 98.00 94 PHE A CA 1
ATOM 759 C C . PHE A 1 94 ? -1.336 12.802 8.997 1.00 98.00 94 PHE A C 1
ATOM 761 O O . PHE A 1 94 ? -0.383 12.449 9.693 1.00 98.00 94 PHE A O 1
ATOM 768 N N . GLU A 1 95 ? -2.225 13.722 9.375 1.00 98.25 95 GLU A N 1
ATOM 769 C CA . GLU A 1 95 ? -2.244 14.302 10.714 1.00 98.25 95 GLU A CA 1
ATOM 770 C C . GLU A 1 95 ? -2.335 13.210 11.795 1.00 98.25 95 GLU A C 1
ATOM 772 O O . GLU A 1 95 ? -3.002 12.186 11.578 1.00 98.25 95 GLU A O 1
ATOM 777 N N . PRO A 1 96 ? -1.732 13.411 12.983 1.00 98.25 96 PRO A N 1
ATOM 778 C CA . PRO A 1 96 ? -1.602 12.363 13.995 1.00 98.25 96 PRO A CA 1
ATOM 779 C C . PRO A 1 96 ? -2.912 11.674 14.385 1.00 98.25 96 PRO A C 1
ATOM 781 O O . PRO A 1 96 ? -2.944 10.451 14.541 1.00 98.25 96 PRO A O 1
ATOM 784 N N . GLN A 1 97 ? -4.003 12.437 14.504 1.00 98.38 97 GLN A N 1
ATOM 785 C CA . GLN A 1 97 ? -5.324 11.889 14.808 1.00 98.38 97 GLN A CA 1
ATOM 786 C C . GLN A 1 97 ? -5.805 10.950 13.697 1.00 98.38 97 GLN A C 1
ATOM 788 O O . GLN A 1 97 ? -6.207 9.818 13.967 1.00 98.38 97 GLN A O 1
ATOM 793 N N . LYS A 1 98 ? -5.698 11.381 12.437 1.00 98.00 98 LYS A N 1
ATOM 794 C CA . LYS A 1 98 ? -6.154 10.601 11.286 1.00 98.00 98 LYS A CA 1
ATOM 795 C C . LYS A 1 98 ? -5.310 9.344 11.083 1.00 98.00 98 LYS A C 1
ATOM 797 O O . LYS A 1 98 ? -5.860 8.268 10.852 1.00 98.00 98 LYS A O 1
ATOM 802 N N . ALA A 1 99 ? -3.990 9.457 11.230 1.00 98.44 99 ALA A N 1
ATOM 803 C CA . ALA A 1 99 ? -3.087 8.310 11.202 1.00 98.44 99 ALA A CA 1
ATOM 804 C C . ALA A 1 99 ? -3.477 7.276 12.271 1.00 98.44 99 ALA A C 1
ATOM 806 O O . ALA A 1 99 ? -3.567 6.081 11.981 1.00 98.44 99 ALA A O 1
ATOM 807 N N . ARG A 1 100 ? -3.774 7.733 13.496 1.00 98.06 100 ARG A N 1
ATOM 808 C CA . ARG A 1 100 ? -4.196 6.860 14.596 1.00 98.06 100 ARG A CA 1
ATOM 809 C C . ARG A 1 100 ? -5.531 6.172 14.315 1.00 98.06 100 ARG A C 1
ATOM 811 O O . ARG A 1 100 ? -5.640 4.978 14.569 1.00 98.06 100 ARG A O 1
ATOM 818 N N . GLU A 1 101 ? -6.519 6.881 13.775 1.00 97.81 101 GLU A N 1
ATOM 819 C CA . GLU A 1 101 ? -7.811 6.298 13.378 1.00 97.81 101 GLU A CA 1
ATOM 820 C C . GLU A 1 101 ? -7.647 5.175 12.348 1.00 97.81 101 GLU A C 1
ATOM 822 O O . GLU A 1 101 ? -8.244 4.108 12.497 1.00 97.81 101 GLU A O 1
ATOM 827 N N . ILE A 1 102 ? -6.806 5.393 11.332 1.00 98.25 102 ILE A N 1
ATOM 828 C CA . ILE A 1 102 ? -6.514 4.391 10.299 1.00 98.25 102 ILE A CA 1
ATOM 829 C C . ILE A 1 102 ? -5.842 3.168 10.926 1.00 98.25 102 ILE A C 1
ATOM 831 O O . ILE A 1 102 ? -6.303 2.043 10.739 1.00 98.25 102 ILE A O 1
ATOM 835 N N . LEU A 1 103 ? -4.788 3.382 11.718 1.00 98.12 103 LEU A N 1
ATOM 836 C CA . LEU A 1 103 ? -4.054 2.302 12.379 1.00 98.12 103 LEU A CA 1
ATOM 837 C C . LEU A 1 103 ? -4.930 1.516 13.359 1.00 98.12 103 LEU A C 1
ATOM 839 O O . LEU A 1 103 ? -4.809 0.298 13.448 1.00 98.12 103 LEU A O 1
ATOM 843 N N . ASN A 1 104 ? -5.861 2.176 14.048 1.00 97.81 104 ASN A N 1
ATOM 844 C CA . ASN A 1 104 ? -6.794 1.507 14.952 1.00 97.81 104 ASN A CA 1
ATOM 845 C C . ASN A 1 104 ? -7.734 0.538 14.219 1.00 97.81 104 ASN A C 1
ATOM 847 O O . ASN A 1 104 ? -8.178 -0.438 14.826 1.00 97.81 104 ASN A O 1
ATOM 851 N N . LYS A 1 105 ? -8.003 0.744 12.926 1.00 98.06 105 LYS A N 1
ATOM 852 C CA . LYS A 1 105 ? -8.765 -0.203 12.098 1.00 98.06 105 LYS A CA 1
ATOM 853 C C . LYS A 1 105 ? -7.922 -1.352 11.546 1.00 98.06 105 LYS A C 1
ATOM 855 O O . LYS A 1 105 ? -8.500 -2.314 11.059 1.00 98.06 105 LYS A O 1
ATOM 860 N N . LEU A 1 106 ? -6.598 -1.304 11.652 1.00 98.00 106 LEU A N 1
ATOM 861 C CA . LEU A 1 106 ? -5.706 -2.334 11.117 1.00 98.00 106 LEU A CA 1
ATOM 862 C C . LEU A 1 106 ? -5.232 -3.285 12.215 1.00 98.00 106 LEU A C 1
ATOM 864 O O . LEU A 1 106 ? -4.912 -2.878 13.334 1.00 98.00 106 LEU A O 1
ATOM 868 N N . GLU A 1 107 ? -5.220 -4.570 11.902 1.00 97.75 107 GLU A N 1
ATOM 869 C CA . GLU A 1 107 ? -4.559 -5.621 12.672 1.00 97.75 107 GLU A CA 1
ATOM 870 C C . GLU A 1 107 ? -3.509 -6.250 11.763 1.00 97.75 107 GLU A C 1
ATOM 872 O O . GLU A 1 107 ? -3.852 -6.730 10.690 1.00 97.75 107 GLU A O 1
ATOM 877 N N . PHE A 1 108 ? -2.239 -6.199 12.156 1.00 95.44 108 PHE A N 1
ATOM 878 C CA . PHE A 1 108 ? -1.148 -6.783 11.377 1.00 95.44 108 PHE A CA 1
ATOM 879 C C . PHE A 1 108 ? -0.843 -8.182 11.915 1.00 95.44 108 PHE A C 1
ATOM 881 O O . PHE A 1 108 ? -0.734 -8.339 13.133 1.00 95.44 108 PHE A O 1
ATOM 888 N N . VAL A 1 109 ? -0.712 -9.157 11.014 1.00 92.06 109 VAL A N 1
ATOM 889 C CA . VAL A 1 109 ? -0.393 -10.567 11.312 1.00 92.06 109 VAL A CA 1
ATOM 890 C C . VAL A 1 109 ? 0.938 -10.936 10.686 1.00 92.06 109 VAL A C 1
ATOM 892 O O . VAL A 1 109 ? 1.163 -10.499 9.534 1.00 92.06 109 VAL A O 1
#

Radius of gyration: 21.2 Å; chains: 1; bounding box: 36×31×64 Å

pLDDT: mean 93.9, std 4.5, range [73.06, 98.44]

Foldseek 3Di:
DAWDKDFPDDWDQDPVGDTHDDGDIDTPADK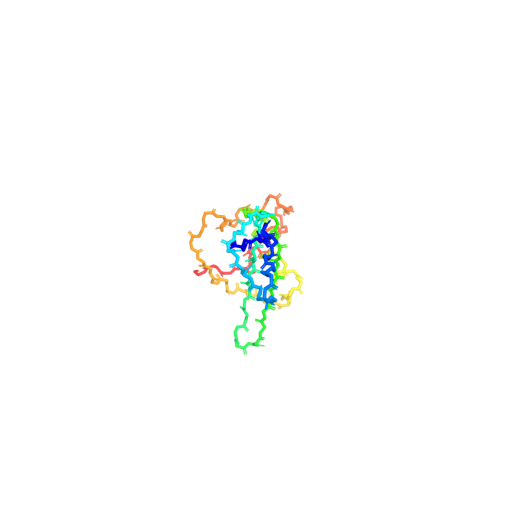DWDWDDPVVVPDIDIDIGRDDALLVVLVVLLCCCVPVCVPQQADEDEDDPDPSVDLCSLVVPDPPVSSVVSVNRYDYD